Protein AF-A0A7J8XK34-F1 (afdb_monomer)

Sequence (89 aa):
MLSCCRVKSVMGHLDGNREFPLLYIGIGNPSGAMDMKAYLLQKFSPAERNQIDEALEQGVEAMRTLKLNGFNQKITRFNLGQKYKPLRQ

Nearest PDB structures (foldseek):
  7wt6-assembly1_A  TM=7.333E-01  e=6.970E-02  Mycobacteriaceae bacterium

Foldseek 3Di:
DVVVVVVVVVCVVVVNDPPDDDDDDDLDADPDPDDRVCVVPDDDDPVSVVLVVVQVVLVVVVVVCCVVPNPDPCVVVSVVPSPDDHPHD

pLDDT: mean 75.91, std 15.1, range [32.5, 91.06]

Structure (mmCIF, N/CA/C/O backbone):
data_AF-A0A7J8XK34-F1
#
_entry.id   AF-A0A7J8XK34-F1
#
loop_
_atom_site.group_PDB
_atom_site.id
_atom_site.type_symbol
_atom_site.label_atom_id
_atom_site.label_alt_id
_atom_site.label_comp_id
_atom_site.label_asym_id
_atom_site.label_entity_id
_atom_site.label_seq_id
_atom_site.pdbx_PDB_ins_code
_atom_site.Cartn_x
_atom_site.Cartn_y
_atom_site.Cartn_z
_atom_site.occupancy
_atom_site.B_iso_or_equiv
_atom_site.auth_seq_id
_atom_site.auth_comp_id
_atom_site.auth_asym_id
_atom_site.auth_atom_id
_atom_site.pdbx_PDB_model_num
ATOM 1 N N . MET A 1 1 ? -4.777 3.727 -14.384 1.00 34.72 1 MET A N 1
ATOM 2 C CA . MET A 1 1 ? -6.256 3.640 -14.498 1.00 34.72 1 MET A CA 1
ATOM 3 C C . MET A 1 1 ? -6.849 2.318 -13.977 1.00 34.72 1 MET A C 1
ATOM 5 O O . MET A 1 1 ? -7.951 2.357 -13.448 1.00 34.72 1 MET A O 1
ATOM 9 N N . LEU A 1 2 ? -6.150 1.169 -14.043 1.00 32.50 2 LEU A N 1
ATOM 10 C CA . LEU A 1 2 ? -6.698 -0.132 -13.600 1.00 32.50 2 LEU A CA 1
ATOM 11 C C . LEU A 1 2 ? -6.851 -0.326 -12.077 1.00 32.50 2 LEU A C 1
ATOM 13 O O . LEU A 1 2 ? -7.727 -1.077 -11.657 1.00 32.50 2 LEU A O 1
ATOM 17 N N . SER A 1 3 ? -6.083 0.370 -11.235 1.00 42.12 3 SER A N 1
ATOM 18 C CA . SER A 1 3 ? -6.218 0.280 -9.768 1.00 42.12 3 SER A CA 1
ATOM 19 C C . SER A 1 3 ? -7.560 0.818 -9.240 1.00 42.12 3 SER A C 1
ATOM 21 O O . SER A 1 3 ? -7.993 0.449 -8.153 1.00 42.12 3 SER A O 1
ATOM 23 N N . CYS A 1 4 ? -8.266 1.639 -10.024 1.00 51.31 4 CYS A N 1
ATOM 24 C CA . CYS A 1 4 ? -9.519 2.273 -9.616 1.00 51.31 4 CYS A CA 1
ATOM 25 C C . CYS A 1 4 ? -10.751 1.359 -9.797 1.00 51.31 4 CYS A C 1
ATOM 27 O O . CYS A 1 4 ? -11.737 1.501 -9.077 1.00 51.31 4 CYS A O 1
ATOM 29 N N . CYS A 1 5 ? -10.714 0.395 -10.726 1.00 59.97 5 CYS A N 1
ATOM 30 C CA . CYS A 1 5 ? -11.891 -0.411 -11.081 1.00 59.97 5 CYS A CA 1
ATOM 31 C C . CYS A 1 5 ? -12.341 -1.356 -9.957 1.00 59.97 5 CYS A C 1
ATOM 33 O O . CYS A 1 5 ? -13.539 -1.543 -9.760 1.00 59.97 5 CYS A O 1
ATOM 35 N N . ARG A 1 6 ? -11.404 -1.920 -9.185 1.00 71.75 6 ARG A N 1
ATOM 36 C CA . ARG A 1 6 ? -11.743 -2.872 -8.114 1.00 71.75 6 ARG A CA 1
ATOM 37 C C . ARG A 1 6 ? -12.420 -2.196 -6.927 1.00 71.75 6 ARG A C 1
ATOM 39 O O . ARG A 1 6 ? -13.446 -2.673 -6.462 1.00 71.75 6 ARG A O 1
ATOM 46 N N . VAL A 1 7 ? -11.891 -1.053 -6.490 1.00 80.88 7 VAL A N 1
ATOM 47 C CA . VAL A 1 7 ? -12.488 -0.262 -5.402 1.00 80.88 7 VAL A CA 1
ATOM 48 C C . VAL A 1 7 ? -13.866 0.261 -5.815 1.00 80.88 7 VAL A C 1
ATOM 50 O O . VAL A 1 7 ? -14.813 0.165 -5.041 1.00 80.88 7 VAL A O 1
ATOM 53 N N . LYS A 1 8 ? -14.009 0.711 -7.070 1.00 80.56 8 LYS A N 1
ATOM 54 C CA . LYS A 1 8 ? -15.307 1.092 -7.646 1.00 80.56 8 LYS A CA 1
ATOM 55 C C . LYS A 1 8 ? -16.320 -0.054 -7.634 1.00 80.56 8 LYS A C 1
ATOM 57 O O . LYS A 1 8 ? -17.479 0.186 -7.320 1.00 80.56 8 LYS A O 1
ATOM 62 N N . SER A 1 9 ? -15.888 -1.282 -7.934 1.00 86.19 9 SER A N 1
ATOM 63 C CA . SER A 1 9 ? -16.757 -2.461 -7.845 1.00 86.19 9 SER A CA 1
ATOM 64 C C . SER A 1 9 ? -17.254 -2.678 -6.420 1.00 86.19 9 SER A C 1
ATOM 66 O O . SER A 1 9 ? -18.448 -2.868 -6.230 1.00 86.19 9 SER A O 1
ATOM 68 N N . VAL A 1 10 ? -16.369 -2.621 -5.420 1.00 85.69 10 VAL A N 1
ATOM 69 C CA . VAL A 1 10 ? -16.756 -2.794 -4.008 1.00 85.69 10 VAL A CA 1
ATOM 70 C C . VAL A 1 10 ? -17.756 -1.719 -3.583 1.00 85.69 10 VAL A C 1
ATOM 72 O O . VAL A 1 10 ? -18.811 -2.054 -3.065 1.00 85.69 10 VAL A O 1
ATOM 75 N N . MET A 1 11 ? -17.481 -0.447 -3.884 1.00 87.56 11 MET A N 1
ATOM 76 C CA . MET A 1 11 ? -18.406 0.658 -3.591 1.00 87.56 11 MET A CA 1
ATOM 77 C C . MET A 1 11 ? -19.770 0.461 -4.263 1.00 87.56 11 MET A C 1
ATOM 79 O O . MET A 1 11 ? -20.795 0.711 -3.643 1.00 87.56 11 MET A O 1
ATOM 83 N N . GLY A 1 12 ? -19.798 -0.025 -5.509 1.00 88.69 12 GLY A N 1
ATOM 84 C CA . GLY A 1 12 ? -21.045 -0.306 -6.225 1.00 88.69 12 GLY A CA 1
ATOM 85 C C . GLY A 1 12 ? -21.909 -1.387 -5.565 1.00 88.69 12 GLY A C 1
ATOM 86 O O . GLY A 1 12 ? -23.126 -1.277 -5.601 1.00 88.69 12 GLY A O 1
ATOM 87 N N . HIS A 1 13 ? -21.296 -2.388 -4.926 1.00 90.56 13 HIS A N 1
ATOM 88 C CA . HIS A 1 13 ? -22.020 -3.442 -4.196 1.00 90.56 13 HIS A CA 1
ATOM 89 C C . HIS A 1 13 ? -22.395 -3.041 -2.764 1.00 90.56 13 HIS A C 1
ATOM 91 O O . HIS A 1 13 ? -23.130 -3.766 -2.103 1.00 90.56 13 HIS A O 1
ATOM 97 N N . LEU A 1 14 ? -21.880 -1.912 -2.279 1.00 88.81 14 LEU A N 1
ATOM 98 C CA . LEU A 1 14 ? -22.197 -1.351 -0.968 1.00 88.81 14 LEU A CA 1
ATOM 99 C C . LEU A 1 14 ? -23.121 -0.131 -1.106 1.00 88.81 14 LEU A C 1
ATOM 101 O O . LEU A 1 14 ? -22.961 0.834 -0.369 1.00 88.81 14 LEU A O 1
ATOM 105 N N . ASP A 1 15 ? -24.028 -0.125 -2.088 1.00 88.69 15 ASP A N 1
ATOM 106 C CA . ASP A 1 15 ? -24.962 0.983 -2.361 1.00 88.69 15 ASP A CA 1
ATOM 107 C C . ASP A 1 15 ? -24.280 2.351 -2.546 1.00 88.69 15 ASP A C 1
ATOM 109 O O . ASP A 1 15 ? -24.790 3.406 -2.174 1.00 88.69 15 ASP A O 1
ATOM 113 N N . GLY A 1 16 ? -23.073 2.346 -3.116 1.00 83.50 16 GLY A N 1
ATOM 114 C CA . GLY A 1 16 ? -22.268 3.551 -3.303 1.00 83.50 16 GLY A CA 1
ATOM 115 C C . GLY A 1 16 ? -21.576 4.049 -2.032 1.00 83.50 16 GLY A C 1
ATOM 116 O O . GLY A 1 16 ? -20.911 5.088 -2.094 1.00 83.50 16 GLY A O 1
ATOM 117 N N . ASN A 1 17 ? -21.683 3.323 -0.914 1.00 83.31 17 ASN A N 1
ATOM 118 C CA . ASN A 1 17 ? -21.032 3.665 0.343 1.00 83.31 17 ASN A CA 1
ATOM 119 C C . ASN A 1 17 ? -19.507 3.724 0.166 1.00 83.31 17 ASN A C 1
ATOM 121 O O . ASN A 1 17 ? -18.896 2.876 -0.487 1.00 83.31 17 ASN A O 1
ATOM 125 N N . ARG A 1 18 ? -18.894 4.757 0.749 1.00 78.62 18 ARG A N 1
ATOM 126 C CA . ARG A 1 18 ? -17.443 5.005 0.756 1.00 78.62 18 ARG A CA 1
ATOM 127 C C . ARG A 1 18 ? -16.874 5.113 2.170 1.00 78.62 18 ARG A C 1
ATOM 129 O O . ARG A 1 1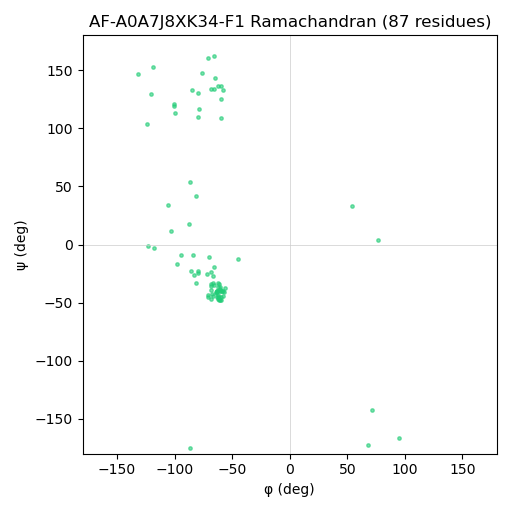8 ? -15.672 5.304 2.324 1.00 78.62 18 ARG A O 1
ATOM 136 N N . GLU A 1 19 ? -17.719 4.997 3.187 1.00 81.50 19 GLU A N 1
ATOM 137 C CA . GLU A 1 19 ? -17.387 5.152 4.602 1.00 81.50 19 GLU A CA 1
ATOM 138 C C . GLU A 1 19 ? -16.897 3.833 5.197 1.00 81.50 19 GLU A C 1
ATOM 140 O O . GLU A 1 19 ? -17.405 3.323 6.193 1.00 81.50 19 GLU A O 1
ATOM 145 N N . PHE A 1 20 ? -15.886 3.254 4.557 1.00 79.06 20 PHE A N 1
ATOM 146 C CA . PHE A 1 20 ? -15.190 2.090 5.073 1.00 79.06 20 PHE A CA 1
ATOM 147 C C . PHE A 1 20 ? -13.680 2.311 4.993 1.00 79.06 20 PHE A C 1
ATOM 149 O O . PHE A 1 20 ? -13.182 2.984 4.084 1.00 79.06 20 PHE A O 1
ATOM 156 N N . PRO A 1 21 ? -12.921 1.768 5.952 1.00 76.25 21 PRO A N 1
ATOM 157 C CA . PRO A 1 21 ? -11.483 1.950 5.981 1.00 76.25 21 PRO A CA 1
ATOM 158 C C . PRO A 1 21 ? -10.810 1.216 4.822 1.00 76.25 21 PRO A C 1
ATOM 160 O O . PRO A 1 21 ? -11.074 0.044 4.559 1.00 76.25 21 PRO A O 1
ATOM 163 N N . LEU A 1 22 ? -9.895 1.914 4.154 1.00 79.44 22 LEU A N 1
ATOM 164 C CA . LEU A 1 22 ? -9.089 1.393 3.056 1.00 79.44 22 LEU A CA 1
ATOM 165 C C . LEU A 1 22 ? -7.609 1.489 3.422 1.00 79.44 22 LEU A C 1
ATOM 167 O O . LEU A 1 22 ? -7.127 2.555 3.803 1.00 79.44 22 LEU A O 1
ATOM 171 N N . LEU A 1 23 ? -6.887 0.379 3.270 1.00 79.69 23 LEU A N 1
ATOM 172 C CA . LEU A 1 23 ? -5.431 0.343 3.365 1.00 79.69 23 LEU A CA 1
ATOM 173 C C . LEU A 1 23 ? -4.844 0.316 1.951 1.00 79.69 23 LEU A C 1
ATOM 175 O O . LEU A 1 23 ? -5.108 -0.610 1.184 1.00 79.69 23 LEU A O 1
ATOM 179 N N . TYR A 1 24 ? -4.045 1.327 1.611 1.00 79.56 24 TYR A N 1
ATOM 180 C CA . TYR A 1 24 ? -3.371 1.419 0.318 1.00 79.56 24 TYR A CA 1
ATOM 181 C C . TYR A 1 24 ? -1.911 0.989 0.444 1.00 79.56 24 TYR A C 1
ATOM 183 O O . TYR A 1 24 ? -1.136 1.616 1.162 1.00 79.56 24 TYR A O 1
ATOM 191 N N . ILE A 1 25 ? -1.525 -0.035 -0.316 1.00 81.88 25 ILE A N 1
ATOM 192 C CA . ILE A 1 25 ? -0.122 -0.414 -0.498 1.00 81.88 25 ILE A CA 1
ATOM 193 C C . ILE A 1 25 ? 0.337 0.166 -1.835 1.00 81.88 25 ILE A C 1
ATOM 195 O O . ILE A 1 25 ? -0.171 -0.199 -2.897 1.00 81.88 25 ILE A O 1
ATOM 199 N N . GLY A 1 26 ? 1.260 1.122 -1.774 1.00 80.19 26 GLY A N 1
ATOM 200 C CA . GLY A 1 26 ? 1.809 1.774 -2.957 1.00 80.19 26 GLY A CA 1
ATOM 201 C C . GLY A 1 26 ? 2.854 0.887 -3.622 1.00 80.19 26 GLY A C 1
ATOM 202 O O . GLY A 1 26 ? 3.891 0.627 -3.029 1.00 80.19 26 GLY 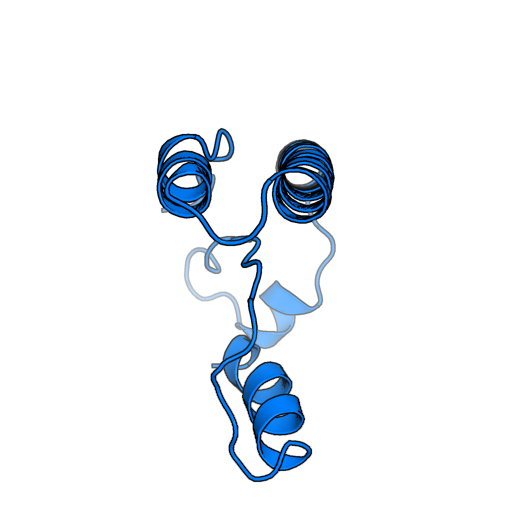A O 1
ATOM 203 N N . ILE A 1 27 ? 2.597 0.458 -4.856 1.00 82.94 27 ILE A N 1
ATOM 204 C CA . ILE A 1 27 ? 3.544 -0.356 -5.641 1.00 82.94 27 ILE A CA 1
ATOM 205 C C . ILE A 1 27 ? 4.434 0.485 -6.573 1.00 82.94 27 ILE A C 1
ATOM 207 O O . ILE A 1 27 ? 5.391 -0.036 -7.132 1.00 82.94 27 ILE A O 1
ATOM 211 N N . GLY A 1 28 ? 4.141 1.784 -6.711 1.00 80.00 28 GLY A N 1
ATOM 212 C CA . GLY A 1 28 ? 4.831 2.706 -7.616 1.00 80.00 28 GLY A CA 1
ATOM 213 C C . GLY A 1 28 ? 4.131 2.871 -8.969 1.00 80.00 28 GLY A C 1
ATOM 214 O O . GLY A 1 28 ? 2.965 2.501 -9.134 1.00 80.00 28 GLY A O 1
ATOM 215 N N . ASN A 1 29 ? 4.849 3.470 -9.920 1.00 81.69 29 ASN A N 1
ATOM 216 C CA . ASN A 1 29 ? 4.413 3.649 -11.302 1.00 81.69 29 ASN A CA 1
ATOM 217 C C . ASN A 1 29 ? 5.376 2.933 -12.263 1.00 81.69 29 ASN A C 1
ATOM 219 O O . ASN A 1 29 ? 6.560 2.783 -11.943 1.00 81.69 29 ASN A O 1
ATOM 223 N N . PRO A 1 30 ? 4.897 2.506 -13.445 1.00 84.12 30 PRO A N 1
ATOM 224 C CA . PRO A 1 30 ? 5.780 2.015 -14.494 1.00 84.12 30 PRO A CA 1
ATOM 225 C C . PRO A 1 30 ? 6.805 3.089 -14.874 1.00 84.12 30 PRO A C 1
ATOM 227 O O . PRO A 1 30 ? 6.447 4.243 -15.101 1.00 84.12 30 PRO A O 1
ATOM 230 N N . SER A 1 31 ? 8.078 2.709 -14.969 1.00 80.06 31 SER A N 1
ATOM 231 C CA . SER A 1 31 ? 9.125 3.595 -15.481 1.00 80.06 31 SER A CA 1
ATOM 232 C C . SER A 1 31 ? 9.095 3.632 -17.012 1.00 80.06 31 SER A C 1
ATOM 234 O O . SER A 1 31 ? 9.127 2.580 -17.655 1.00 80.06 31 SER A O 1
ATOM 236 N N . GLY A 1 32 ? 9.105 4.829 -17.601 1.00 82.50 32 GLY A N 1
ATOM 237 C CA . GLY A 1 32 ? 9.187 5.017 -19.053 1.00 82.50 32 GLY A CA 1
ATOM 238 C C . GLY A 1 32 ? 7.910 4.622 -19.804 1.00 82.50 32 GLY A C 1
ATOM 239 O O . GLY A 1 32 ? 6.804 4.863 -19.335 1.00 82.50 32 GLY A O 1
ATOM 240 N N . ALA A 1 33 ? 8.061 4.025 -20.991 1.00 83.38 33 ALA A N 1
ATOM 241 C CA . ALA A 1 33 ? 6.952 3.693 -21.897 1.00 83.38 33 ALA A CA 1
ATOM 242 C C . ALA A 1 33 ? 6.301 2.317 -21.633 1.00 83.38 33 ALA A C 1
ATOM 244 O O . ALA A 1 33 ? 5.643 1.760 -22.511 1.00 83.38 33 ALA A O 1
ATOM 245 N N . MET A 1 34 ? 6.512 1.729 -20.452 1.00 86.62 34 MET A N 1
ATOM 246 C CA . MET A 1 34 ? 5.941 0.425 -20.114 1.00 86.62 34 MET A CA 1
ATOM 247 C C . MET A 1 34 ? 4.410 0.498 -20.037 1.00 86.62 34 MET A C 1
ATOM 249 O O . MET A 1 34 ? 3.846 1.385 -19.397 1.00 86.62 34 MET A O 1
ATOM 253 N N . ASP A 1 35 ? 3.732 -0.473 -20.655 1.00 89.25 35 ASP A N 1
ATOM 254 C CA . ASP A 1 35 ? 2.277 -0.583 -20.565 1.00 89.25 35 ASP A CA 1
ATOM 255 C C . ASP A 1 35 ? 1.818 -0.833 -19.117 1.00 89.25 35 ASP A C 1
ATOM 257 O O . ASP A 1 35 ? 2.358 -1.671 -18.389 1.00 89.25 35 ASP A O 1
ATOM 261 N N . MET A 1 36 ? 0.765 -0.125 -18.704 1.00 85.25 36 MET A N 1
ATOM 262 C CA . MET A 1 36 ? 0.257 -0.176 -17.333 1.00 85.25 36 MET A CA 1
ATOM 263 C C . MET A 1 36 ? -0.334 -1.544 -16.970 1.00 85.25 36 MET A C 1
ATOM 265 O O . MET A 1 36 ? -0.264 -1.947 -15.809 1.00 85.25 36 MET A O 1
ATOM 269 N N . LYS A 1 37 ? -0.943 -2.268 -17.920 1.00 87.25 37 LYS A N 1
ATOM 270 C CA . LYS A 1 37 ? -1.469 -3.614 -17.640 1.00 87.25 37 LYS A CA 1
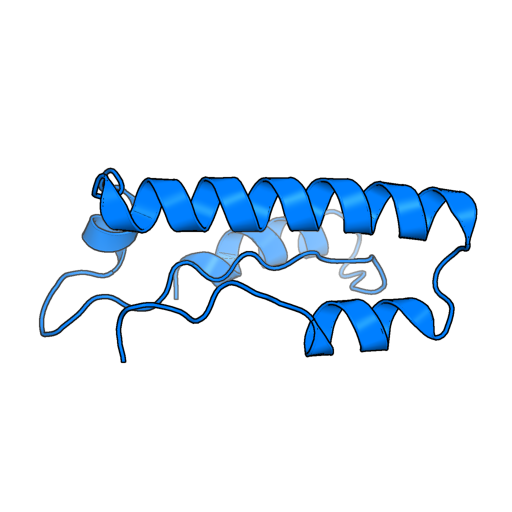ATOM 271 C C . LYS A 1 37 ? -0.315 -4.588 -17.454 1.00 87.25 37 LYS A C 1
ATOM 273 O O . LYS A 1 37 ? -0.343 -5.355 -16.496 1.00 87.25 37 LYS A O 1
ATOM 278 N N . ALA A 1 38 ? 0.707 -4.514 -18.306 1.00 88.62 38 ALA A N 1
ATOM 279 C CA . ALA A 1 38 ? 1.918 -5.317 -18.158 1.00 88.62 38 ALA A CA 1
ATOM 280 C C . ALA A 1 38 ? 2.605 -5.064 -16.803 1.00 88.62 38 ALA A C 1
ATOM 282 O O . ALA A 1 38 ? 2.933 -6.015 -16.097 1.00 88.62 38 ALA A O 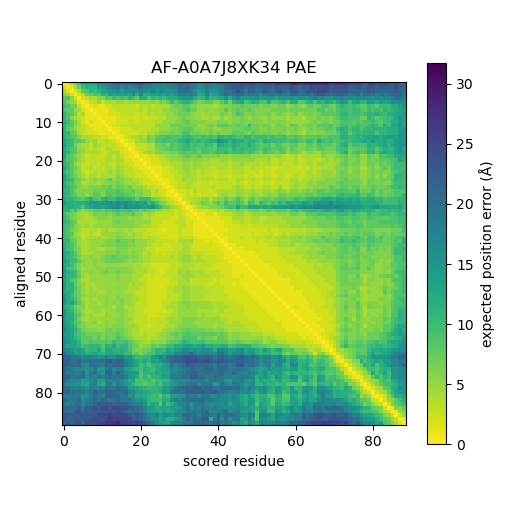1
ATOM 283 N N . TYR A 1 39 ? 2.720 -3.798 -16.389 1.00 87.31 39 TYR A N 1
ATOM 284 C CA . TYR A 1 39 ? 3.284 -3.420 -15.088 1.00 87.31 39 TYR A CA 1
ATOM 285 C C . TYR A 1 39 ? 2.513 -3.994 -13.889 1.00 87.31 39 TYR A C 1
ATOM 287 O O . TYR A 1 39 ? 3.114 -4.375 -12.890 1.00 87.31 39 TYR A O 1
ATOM 295 N N . LEU A 1 40 ? 1.183 -4.077 -13.976 1.00 86.94 40 LEU A N 1
ATOM 296 C CA . LEU A 1 40 ? 0.350 -4.619 -12.897 1.00 86.94 40 LEU A CA 1
ATOM 297 C C . LEU A 1 40 ? 0.325 -6.152 -12.850 1.00 86.94 40 LEU A C 1
ATOM 299 O O . LEU A 1 40 ? 0.013 -6.719 -11.805 1.00 86.94 40 LEU A O 1
ATOM 303 N N . LEU A 1 41 ? 0.590 -6.814 -13.978 1.00 90.06 41 LEU A N 1
ATOM 304 C CA . LEU A 1 41 ? 0.522 -8.272 -14.104 1.00 90.06 41 LEU A CA 1
ATOM 305 C C . LEU A 1 41 ? 1.889 -8.956 -13.963 1.00 90.06 41 LEU A C 1
ATOM 307 O O . LEU A 1 41 ? 1.940 -10.168 -13.750 1.00 90.06 41 LEU A O 1
ATOM 311 N N . GLN A 1 42 ? 2.991 -8.214 -14.088 1.00 89.88 42 GLN A N 1
ATOM 312 C CA . GLN A 1 42 ? 4.333 -8.764 -13.912 1.00 89.88 42 GLN A CA 1
ATOM 313 C C . GLN A 1 42 ? 4.636 -9.111 -12.448 1.00 89.88 42 GLN A C 1
ATOM 315 O O . GLN A 1 42 ? 4.023 -8.604 -11.508 1.00 89.88 42 GLN A O 1
ATOM 320 N N . LYS A 1 43 ? 5.641 -9.967 -12.250 1.00 91.06 43 LYS A N 1
ATOM 321 C CA . LYS A 1 43 ? 6.182 -10.256 -10.918 1.00 91.06 43 LYS A CA 1
ATOM 322 C C . LYS A 1 43 ? 7.070 -9.104 -10.448 1.00 91.06 43 LYS A C 1
ATOM 324 O O . LYS A 1 43 ? 7.772 -8.498 -11.251 1.00 91.06 43 LYS A O 1
ATOM 329 N N . PHE A 1 44 ? 7.083 -8.871 -9.140 1.00 88.69 44 PHE A N 1
ATOM 330 C CA . PHE A 1 44 ? 8.048 -7.975 -8.509 1.00 88.69 44 PHE A CA 1
ATOM 331 C C . PHE A 1 44 ? 9.472 -8.519 -8.647 1.00 88.69 44 PHE A C 1
ATOM 333 O O . PHE A 1 44 ? 9.697 -9.729 -8.539 1.00 88.69 44 PHE A O 1
ATOM 340 N N . SER A 1 45 ? 10.434 -7.619 -8.839 1.00 89.38 45 SER A N 1
ATOM 341 C CA . SER A 1 45 ? 11.855 -7.933 -8.677 1.00 89.38 45 SER A CA 1
ATOM 342 C C . SER A 1 45 ? 12.179 -8.273 -7.211 1.00 89.38 45 SER A C 1
ATOM 344 O O . SER A 1 45 ? 11.412 -7.908 -6.318 1.00 89.38 45 SER A O 1
ATOM 346 N N . PRO A 1 46 ? 13.317 -8.927 -6.910 1.00 90.62 46 PRO A N 1
ATOM 347 C CA . PRO A 1 46 ? 13.697 -9.235 -5.526 1.00 90.62 46 PRO A CA 1
ATOM 348 C C . PRO A 1 46 ? 13.774 -7.998 -4.617 1.00 90.62 46 PRO A C 1
ATOM 350 O O . PRO A 1 46 ? 13.357 -8.052 -3.466 1.00 90.62 46 PRO A O 1
ATOM 353 N N . ALA A 1 47 ? 14.247 -6.864 -5.146 1.00 86.94 47 ALA A N 1
ATOM 354 C CA . ALA A 1 47 ? 14.318 -5.611 -4.398 1.00 86.94 47 ALA A CA 1
ATOM 355 C C . ALA A 1 47 ? 12.923 -5.044 -4.090 1.00 86.94 47 ALA A C 1
ATOM 357 O O . ALA A 1 47 ? 12.642 -4.693 -2.947 1.00 86.94 47 ALA A O 1
ATOM 358 N N . GLU A 1 48 ? 12.031 -5.006 -5.086 1.00 85.50 48 GLU A N 1
ATOM 359 C CA . GLU A 1 48 ? 10.634 -4.597 -4.885 1.00 85.50 48 GLU A CA 1
ATOM 360 C C . GLU A 1 48 ? 9.918 -5.555 -3.925 1.00 85.50 48 GLU A C 1
ATOM 362 O O . GLU A 1 48 ? 9.120 -5.119 -3.101 1.00 85.50 48 GLU A O 1
ATOM 367 N N . ARG A 1 49 ? 10.231 -6.855 -3.982 1.00 89.50 49 ARG A N 1
ATOM 368 C CA . ARG A 1 49 ? 9.623 -7.862 -3.113 1.00 89.50 49 ARG A CA 1
ATOM 369 C C . ARG A 1 49 ? 9.923 -7.607 -1.639 1.00 89.50 49 ARG A C 1
ATOM 371 O O . ARG A 1 49 ? 8.983 -7.604 -0.855 1.00 89.50 49 ARG A O 1
ATOM 378 N N . ASN A 1 50 ? 11.174 -7.297 -1.295 1.00 88.25 50 ASN A N 1
ATOM 379 C CA . ASN A 1 50 ? 11.545 -6.944 0.079 1.00 88.25 50 ASN A CA 1
ATOM 380 C C . ASN A 1 50 ? 10.732 -5.747 0.596 1.00 88.25 50 ASN A C 1
ATOM 382 O O . ASN A 1 50 ? 10.250 -5.764 1.723 1.00 88.25 50 ASN A O 1
ATOM 386 N N . GLN A 1 51 ? 10.503 -4.734 -0.245 1.00 84.12 51 GLN A N 1
ATOM 387 C CA . GLN A 1 51 ? 9.685 -3.581 0.143 1.00 84.12 51 GLN A CA 1
ATOM 388 C C . GLN A 1 51 ? 8.209 -3.925 0.325 1.00 84.12 51 GLN A C 1
ATOM 390 O O . GLN A 1 51 ? 7.562 -3.397 1.226 1.00 84.12 51 GLN A O 1
ATOM 395 N N . ILE A 1 52 ? 7.666 -4.790 -0.536 1.00 86.69 52 ILE A N 1
ATOM 396 C CA . ILE A 1 52 ? 6.296 -5.287 -0.388 1.00 86.69 52 ILE A CA 1
ATOM 397 C C . ILE A 1 52 ? 6.154 -6.082 0.910 1.00 86.69 52 ILE A C 1
ATOM 399 O O . ILE A 1 52 ? 5.143 -5.931 1.593 1.00 86.69 52 ILE A O 1
ATOM 403 N N . ASP A 1 53 ? 7.152 -6.888 1.266 1.00 89.56 53 ASP A N 1
ATOM 404 C CA . ASP A 1 53 ? 7.132 -7.683 2.492 1.00 89.56 53 ASP A CA 1
ATOM 405 C C . ASP A 1 53 ? 7.197 -6.776 3.740 1.00 89.56 53 ASP A C 1
ATOM 407 O O . ASP A 1 53 ? 6.391 -6.941 4.658 1.00 89.56 53 ASP A O 1
ATOM 411 N N . GLU A 1 54 ? 8.039 -5.735 3.734 1.00 86.94 54 GLU A N 1
ATOM 412 C CA . GLU A 1 54 ? 8.055 -4.702 4.784 1.00 86.94 54 GLU A CA 1
ATOM 413 C C . GLU A 1 54 ? 6.718 -3.945 4.873 1.00 86.94 54 GLU A C 1
ATOM 415 O O . GLU A 1 54 ? 6.1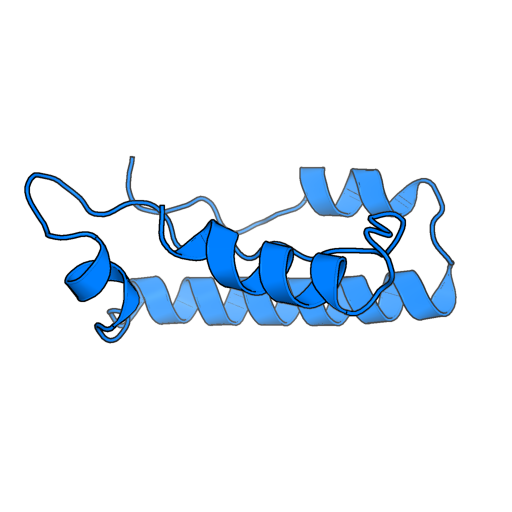72 -3.747 5.962 1.00 86.94 54 GLU A O 1
ATOM 420 N N . ALA A 1 55 ? 6.154 -3.538 3.731 1.00 84.75 55 ALA A N 1
ATOM 421 C CA . ALA A 1 55 ? 4.860 -2.860 3.672 1.00 84.75 55 ALA A CA 1
ATOM 422 C C . ALA A 1 55 ? 3.731 -3.739 4.226 1.00 84.75 55 ALA A C 1
ATOM 424 O O . ALA A 1 55 ? 2.830 -3.248 4.913 1.00 84.75 55 ALA A O 1
ATOM 425 N N . LEU A 1 56 ? 3.785 -5.045 3.954 1.00 87.19 56 LEU A N 1
ATOM 426 C CA . LEU A 1 56 ? 2.827 -6.015 4.463 1.00 87.19 56 LEU A CA 1
ATOM 427 C C . LEU A 1 56 ? 2.943 -6.166 5.982 1.00 87.19 56 LEU A C 1
ATOM 429 O O . LEU A 1 56 ? 1.919 -6.142 6.666 1.00 87.19 56 LEU A O 1
ATOM 433 N N . GLU A 1 57 ? 4.161 -6.263 6.519 1.00 88.81 57 GLU A N 1
ATOM 434 C CA . GLU A 1 57 ? 4.396 -6.328 7.966 1.00 88.81 57 GLU A CA 1
ATOM 435 C C . GLU A 1 57 ? 3.862 -5.073 8.674 1.00 88.81 57 GLU A C 1
ATOM 437 O O . GLU A 1 57 ? 3.113 -5.171 9.653 1.00 88.81 57 GLU A O 1
ATOM 442 N N . GLN A 1 58 ? 4.141 -3.887 8.121 1.00 84.31 58 GLN A N 1
ATOM 443 C CA . GLN A 1 58 ? 3.575 -2.632 8.622 1.00 84.31 58 GLN A CA 1
ATOM 444 C C . GLN A 1 58 ? 2.043 -2.611 8.544 1.00 84.31 58 GLN A C 1
ATOM 446 O O . GLN A 1 58 ? 1.382 -2.144 9.475 1.00 84.31 58 GLN A O 1
ATOM 451 N N . GLY A 1 59 ? 1.466 -3.133 7.459 1.00 84.38 59 GLY A N 1
ATOM 452 C CA . GLY A 1 59 ? 0.020 -3.241 7.280 1.00 84.38 59 GLY A CA 1
ATOM 453 C C . GLY A 1 59 ? -0.644 -4.149 8.319 1.00 84.38 59 GLY A C 1
ATOM 454 O O . GLY A 1 59 ? -1.702 -3.808 8.853 1.00 84.38 59 GLY A O 1
ATOM 455 N N . VAL A 1 60 ? -0.011 -5.273 8.66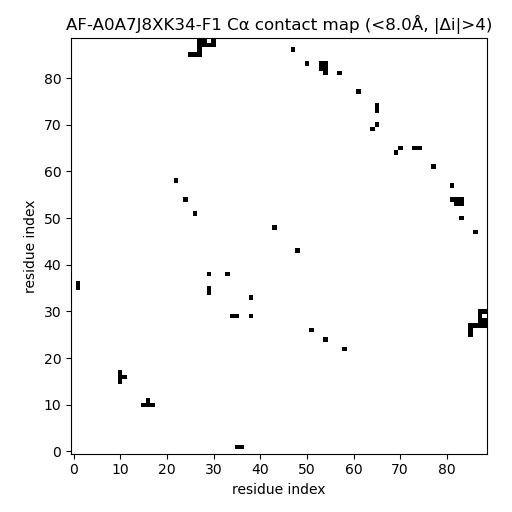5 1.00 88.31 60 VAL A N 1
ATOM 456 C CA . VAL A 1 60 ? -0.489 -6.172 9.729 1.00 88.31 60 VAL A CA 1
ATOM 457 C C . VAL A 1 60 ? -0.490 -5.459 11.078 1.00 88.31 60 VAL A C 1
ATOM 459 O O . VAL A 1 60 ? -1.485 -5.523 11.806 1.00 88.31 60 VAL A O 1
ATOM 462 N N . GLU A 1 61 ? 0.581 -4.736 11.399 1.00 85.50 61 GLU A N 1
ATOM 463 C CA . GLU A 1 61 ? 0.662 -3.983 12.651 1.00 85.50 61 GLU A CA 1
ATOM 464 C C . GLU A 1 61 ? -0.358 -2.832 12.701 1.00 85.50 61 GLU A C 1
ATOM 466 O O . GLU A 1 61 ? -0.979 -2.573 13.739 1.00 85.50 61 GLU A O 1
ATOM 471 N N . ALA A 1 62 ? -0.627 -2.205 11.551 1.00 82.06 62 ALA A N 1
ATOM 472 C CA . ALA A 1 62 ? -1.689 -1.216 11.408 1.00 82.06 62 ALA A CA 1
ATOM 473 C C . ALA A 1 62 ? -3.070 -1.796 11.707 1.00 82.06 62 ALA A C 1
ATOM 475 O O . ALA A 1 62 ? -3.820 -1.226 12.504 1.00 82.06 62 ALA A O 1
ATOM 476 N N . MET A 1 63 ? -3.388 -2.964 11.145 1.00 84.25 63 MET A N 1
ATOM 477 C CA . MET A 1 63 ? -4.652 -3.650 11.419 1.00 84.25 63 MET A CA 1
ATOM 478 C C . MET A 1 63 ? -4.785 -4.067 12.888 1.00 84.25 63 MET A C 1
ATOM 480 O O . MET A 1 63 ? -5.862 -3.916 13.469 1.00 84.25 63 MET A O 1
ATOM 484 N N . ARG A 1 64 ? -3.704 -4.542 13.523 1.00 86.69 64 ARG A N 1
ATOM 485 C CA . ARG A 1 64 ? -3.700 -4.869 14.962 1.00 86.69 64 ARG A CA 1
ATOM 486 C C . ARG A 1 64 ? -3.979 -3.637 15.814 1.00 86.69 64 ARG A C 1
ATOM 488 O O . ARG A 1 64 ? -4.838 -3.670 16.694 1.00 86.69 64 ARG A O 1
ATOM 495 N N . THR A 1 65 ? -3.303 -2.533 15.512 1.00 82.50 65 THR A N 1
ATOM 496 C CA . THR A 1 65 ? -3.483 -1.268 16.227 1.00 82.50 65 THR A CA 1
ATOM 497 C C . THR A 1 65 ? -4.896 -0.716 16.053 1.00 82.50 65 THR A C 1
ATOM 499 O O . THR A 1 65 ? -5.481 -0.261 17.038 1.00 82.50 65 THR A O 1
ATOM 502 N N . LEU A 1 66 ? -5.450 -0.786 14.838 1.00 81.56 66 LEU A N 1
ATOM 503 C CA . LEU A 1 66 ? -6.833 -0.409 14.533 1.00 81.56 66 LEU A CA 1
ATOM 504 C C . LEU A 1 66 ? -7.835 -1.245 15.331 1.00 81.56 66 LEU A C 1
ATOM 506 O O . LEU A 1 66 ? -8.722 -0.684 15.969 1.00 81.56 66 LEU A O 1
ATOM 510 N N . LYS A 1 67 ? -7.665 -2.572 15.354 1.00 81.00 67 LYS A N 1
ATOM 511 C CA . LYS A 1 67 ? -8.544 -3.477 16.106 1.00 81.00 67 LYS A CA 1
ATOM 512 C C . LYS A 1 67 ? -8.543 -3.171 17.606 1.00 81.00 67 LYS A C 1
ATOM 514 O O . LYS A 1 67 ? -9.593 -3.232 18.233 1.00 81.00 67 LYS A O 1
ATOM 519 N N . LEU A 1 68 ? -7.379 -2.853 18.175 1.00 82.31 68 LEU A N 1
ATOM 520 C CA . LEU A 1 68 ? -7.233 -2.613 19.615 1.00 82.31 68 LEU A CA 1
ATOM 521 C C . LEU A 1 68 ? -7.644 -1.200 20.054 1.00 82.31 68 LEU A C 1
ATOM 523 O O . LEU A 1 68 ? -8.107 -1.033 21.175 1.00 82.31 68 LEU A O 1
ATOM 527 N N . ASN A 1 69 ? -7.448 -0.178 19.212 1.00 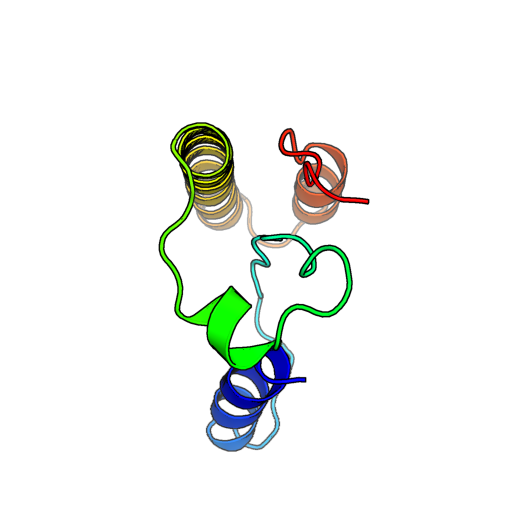75.19 69 ASN A N 1
ATOM 528 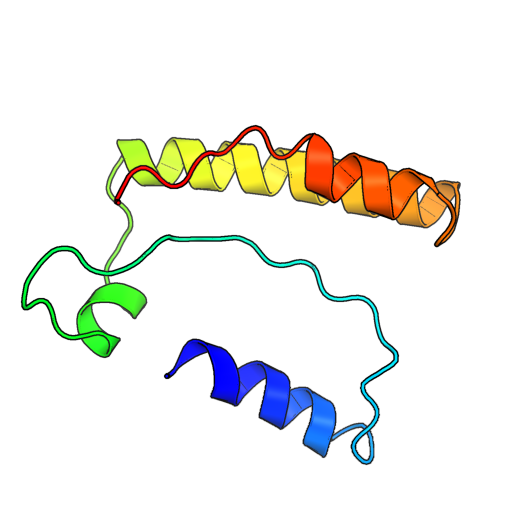C CA . ASN A 1 69 ? -7.596 1.232 19.613 1.00 75.19 69 ASN A CA 1
ATOM 529 C C . ASN A 1 69 ? -8.705 1.994 18.861 1.00 75.19 69 ASN A C 1
ATOM 531 O O . ASN A 1 69 ? -8.922 3.179 19.135 1.00 75.19 69 ASN A O 1
ATOM 535 N N . GLY A 1 70 ? -9.377 1.349 17.903 1.00 72.62 70 GLY A N 1
ATOM 536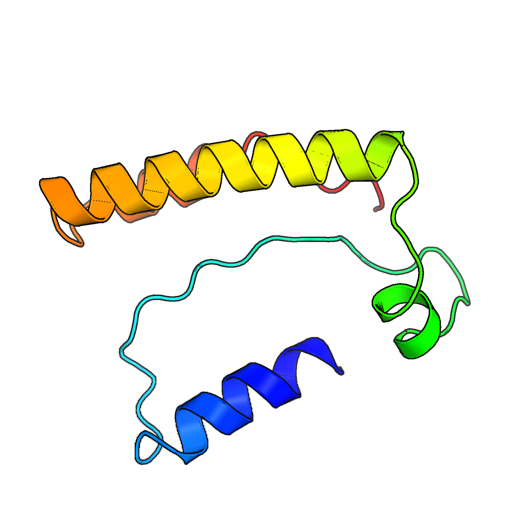 C CA . GLY A 1 70 ? -10.377 1.969 17.035 1.00 72.62 70 GLY A CA 1
ATOM 537 C C . GLY A 1 70 ? -9.795 2.989 16.046 1.00 72.62 70 GLY A C 1
ATOM 538 O O . GLY A 1 70 ? -8.578 3.166 15.929 1.00 72.62 70 GLY A O 1
ATOM 539 N N . PHE A 1 71 ? -10.683 3.694 15.337 1.00 68.56 71 PHE A N 1
ATOM 540 C CA . PHE A 1 71 ? -10.342 4.672 14.293 1.00 68.56 71 PHE A CA 1
ATOM 541 C C . PHE A 1 71 ? -9.959 6.067 14.840 1.00 68.56 71 PHE A C 1
ATOM 543 O O . PHE A 1 71 ? -10.370 7.091 14.306 1.00 68.56 71 PHE A O 1
ATOM 550 N N . ASN A 1 72 ? -9.177 6.124 15.921 1.00 62.78 72 ASN A N 1
ATOM 551 C CA . ASN A 1 72 ? -8.728 7.379 16.543 1.00 62.78 72 ASN A CA 1
ATOM 552 C C . ASN A 1 72 ? -7.429 7.927 15.899 1.00 62.78 72 ASN A C 1
ATOM 554 O O . ASN A 1 72 ? -6.909 7.350 14.943 1.00 62.78 72 ASN A O 1
ATOM 558 N N . GLN A 1 73 ? -6.857 9.018 16.444 1.00 53.62 73 GLN A N 1
ATOM 559 C CA . GLN A 1 73 ? -5.662 9.765 15.966 1.00 53.62 73 GLN A CA 1
ATOM 560 C C . GLN A 1 73 ? -4.429 8.925 15.526 1.00 53.62 73 GLN A C 1
ATOM 562 O O . GLN A 1 73 ? -3.510 9.451 14.896 1.00 53.62 73 GLN A O 1
ATOM 567 N N . LYS A 1 74 ? -4.379 7.617 15.821 1.00 53.62 74 LYS A N 1
ATOM 568 C CA . LYS A 1 74 ? -3.336 6.692 15.349 1.00 53.62 74 LYS A CA 1
ATOM 569 C C . LYS A 1 74 ? -3.376 6.431 13.836 1.00 53.62 74 LYS A C 1
ATOM 571 O O . LYS A 1 74 ? -2.326 6.128 13.279 1.00 53.62 74 LYS A O 1
ATOM 576 N N . ILE A 1 75 ? -4.510 6.604 13.149 1.00 57.62 75 ILE A N 1
ATOM 577 C CA . ILE A 1 75 ? -4.583 6.434 11.679 1.00 57.62 75 ILE A CA 1
ATOM 578 C C . ILE A 1 75 ? -3.685 7.441 10.962 1.00 57.62 75 ILE A C 1
ATOM 580 O O . ILE A 1 75 ? -2.916 7.075 10.075 1.00 57.62 75 ILE A O 1
ATOM 584 N N . THR A 1 76 ? -3.702 8.696 11.413 1.00 52.50 76 THR A N 1
ATOM 585 C CA . THR A 1 76 ? -2.819 9.746 10.895 1.00 52.50 76 THR A CA 1
ATOM 586 C C . THR A 1 76 ? -1.342 9.401 11.122 1.00 52.50 76 THR A C 1
ATOM 588 O O . THR A 1 76 ? -0.511 9.683 10.263 1.00 52.50 76 THR A O 1
ATOM 591 N N . ARG A 1 77 ? -0.999 8.713 12.226 1.00 52.19 77 ARG A N 1
ATOM 592 C CA . ARG A 1 77 ? 0.375 8.242 12.489 1.00 52.19 77 ARG A CA 1
ATOM 593 C C . ARG A 1 77 ? 0.828 7.130 11.540 1.00 52.19 77 ARG A C 1
ATOM 595 O O . ARG A 1 77 ? 2.000 7.127 11.177 1.00 52.19 77 ARG A O 1
ATOM 602 N N . PHE A 1 78 ? -0.060 6.234 11.098 1.00 57.53 78 PHE A N 1
ATOM 603 C CA . PHE A 1 78 ? 0.306 5.217 10.102 1.00 57.53 78 PHE A CA 1
ATOM 604 C C . PHE A 1 78 ? 0.698 5.846 8.771 1.00 57.53 78 PHE A C 1
ATOM 606 O O . PHE A 1 78 ? 1.694 5.436 8.186 1.00 57.53 78 PHE A O 1
ATOM 613 N N . ASN A 1 79 ? -0.016 6.876 8.319 1.00 60.16 79 ASN A N 1
ATOM 614 C CA . ASN A 1 79 ? 0.309 7.557 7.061 1.00 60.16 79 ASN A CA 1
ATOM 615 C C . ASN A 1 79 ? 1.652 8.312 7.115 1.00 60.16 79 ASN A C 1
ATOM 617 O O . ASN A 1 79 ? 2.307 8.458 6.090 1.00 60.16 79 ASN A O 1
ATOM 621 N N . LEU A 1 80 ? 2.086 8.748 8.304 1.00 55.84 80 LEU A N 1
ATOM 622 C CA . LEU A 1 80 ? 3.364 9.443 8.517 1.00 55.84 80 LEU A CA 1
ATOM 623 C C . LEU A 1 80 ? 4.556 8.486 8.718 1.00 55.84 80 LEU A C 1
ATOM 625 O O . LEU A 1 80 ? 5.698 8.886 8.512 1.00 55.84 80 LEU A O 1
ATOM 629 N N . GLY A 1 81 ? 4.297 7.241 9.136 1.00 54.56 81 GLY A N 1
ATOM 630 C CA . GLY A 1 81 ? 5.308 6.227 9.464 1.00 54.56 81 GLY A CA 1
ATOM 631 C C . GLY A 1 81 ? 5.510 5.139 8.405 1.00 54.56 81 GLY A C 1
ATOM 632 O O . GLY A 1 81 ? 6.139 4.121 8.708 1.00 54.56 81 GLY A O 1
ATOM 633 N N . GLN A 1 82 ? 4.962 5.317 7.198 1.00 62.03 82 GLN A N 1
ATOM 634 C CA . GLN A 1 82 ? 5.184 4.399 6.077 1.00 62.03 82 GLN A CA 1
ATOM 635 C C . GLN A 1 82 ? 6.688 4.350 5.783 1.00 62.03 82 GLN A C 1
ATOM 637 O O . GLN A 1 82 ? 7.280 5.337 5.340 1.00 62.03 82 GLN A O 1
ATOM 642 N N . LYS A 1 83 ? 7.329 3.222 6.107 1.00 56.84 83 LYS A N 1
ATOM 643 C CA . LYS A 1 83 ? 8.785 3.059 5.967 1.00 56.84 83 LYS A CA 1
ATOM 644 C C . LYS A 1 83 ? 9.175 2.765 4.523 1.00 56.84 83 LYS A C 1
ATOM 646 O O . LYS A 1 83 ? 10.299 3.062 4.125 1.00 56.84 83 LYS A O 1
ATOM 651 N N . TYR A 1 84 ? 8.238 2.253 3.727 1.00 57.88 84 TYR A N 1
ATOM 652 C CA . TYR A 1 84 ? 8.444 2.030 2.307 1.00 57.88 84 TYR A CA 1
ATOM 653 C C . TYR A 1 84 ? 8.286 3.348 1.536 1.00 57.88 84 TYR A C 1
ATOM 655 O O . TYR A 1 84 ? 7.198 3.902 1.381 1.00 57.88 84 TYR A O 1
ATOM 663 N N . LYS A 1 85 ? 9.401 3.870 1.023 1.00 53.97 85 LYS A N 1
ATOM 664 C CA . LYS A 1 85 ? 9.372 4.864 -0.055 1.00 53.97 85 LYS A CA 1
ATOM 665 C C . LYS A 1 85 ? 9.274 4.114 -1.389 1.00 53.97 85 LYS A C 1
ATOM 667 O O . LYS A 1 85 ? 10.045 3.171 -1.579 1.00 53.97 85 LYS A O 1
ATOM 672 N N . PRO A 1 86 ? 8.378 4.504 -2.315 1.00 51.38 86 PRO A N 1
ATOM 673 C CA . PRO A 1 86 ? 8.341 3.891 -3.640 1.00 51.38 86 PRO A CA 1
ATOM 674 C C . PRO A 1 86 ? 9.695 4.092 -4.343 1.00 51.38 86 PRO A C 1
ATOM 676 O O . PRO A 1 86 ? 10.170 5.221 -4.450 1.00 51.38 86 PRO A O 1
ATOM 679 N N . LEU A 1 87 ? 10.325 2.999 -4.798 1.00 46.94 87 LEU A N 1
ATOM 680 C CA . LEU A 1 87 ? 11.669 3.001 -5.409 1.00 46.94 87 LEU A CA 1
ATOM 681 C C . LEU A 1 87 ? 11.749 3.642 -6.796 1.00 46.94 87 LEU A C 1
ATOM 683 O O . LEU A 1 87 ? 12.848 3.841 -7.306 1.00 46.94 87 LEU A O 1
ATOM 687 N N . ARG A 1 88 ? 10.621 3.949 -7.434 1.00 45.78 88 ARG A N 1
ATOM 688 C CA . ARG A 1 88 ? 10.606 4.536 -8.776 1.00 45.78 88 ARG A CA 1
ATOM 689 C C . ARG A 1 88 ? 9.824 5.841 -8.762 1.00 45.78 88 ARG A C 1
ATOM 691 O O . ARG A 1 88 ? 8.596 5.823 -8.664 1.00 45.78 88 ARG A O 1
ATOM 698 N N . GLN A 1 89 ? 10.578 6.942 -8.797 1.00 44.81 89 GLN A N 1
ATOM 699 C CA . GLN A 1 89 ? 10.116 8.244 -9.276 1.00 44.81 89 GLN A CA 1
ATOM 700 C C . GLN A 1 89 ? 10.147 8.249 -10.803 1.00 44.81 89 GLN A C 1
ATOM 702 O O . GLN A 1 89 ? 11.100 7.657 -11.361 1.00 44.81 89 GLN A O 1
#

Secondary structure (DSSP, 8-state):
-THHHHHHHHHHHTTT---S-----------TT--HHHHHHSPPPHHHHHHHHHHHHHHHHHHHHHHHH-SSTHHHHHHH------S--

Organism: Gossypium aridum (NCBI:txid34290)

InterPro domains:
  IPR001328 Peptidyl-tRNA hydrolase [PF01195] (7-79)
  IPR001328 Peptidyl-tRNA hydrolase [PTHR17224] (7-79)
  IPR036416 Peptidyl-tRNA hydrolase superfamily [G3DSA:3.40.50.1470] (6-89)
  IPR036416 Peptidyl-tRNA hydrolase superfamily [SSF53178] (7-79)

Mean predicted aligned error: 8.43 Å

Radius of gyration: 15.35 Å; Cα contacts (8 Å, |Δi|>4): 38; chains: 1; bounding box: 39×20×42 Å

Solvent-accessible surface area (backbone atoms only — not comparable to full-atom values): 5793 Å² total; per-residue (Å²): 122,75,83,54,56,60,59,51,50,54,23,60,77,49,82,63,51,74,94,64,94,80,89,85,83,81,88,60,62,69,74,82,91,54,55,70,66,58,60,72,70,52,80,74,52,76,71,56,42,55,45,52,51,52,48,47,55,52,48,52,53,48,53,53,49,37,73,76,64,48,95,46,83,62,60,63,50,54,74,74,61,62,82,64,71,64,91,51,131